Protein AF-A0A2M7X6X6-F1 (afdb_monomer)

Secondary structure (DSSP, 8-state):
-HHHHHHHHHHHHTT-----TTSHHHHHHHHHHHHHHHHHHHSTTTPPPHHHHHH-S-----TT-------

Foldseek 3Di:
DVVVVVVVVVVVVVPPPPPDPPPPVVVVQVVQQVVVLVVQCVDPVRRDDPVCVVPDPDDDRGPPDDPPDDD

Structure (mmCIF, N/CA/C/O backbone):
data_AF-A0A2M7X6X6-F1
#
_entry.id   AF-A0A2M7X6X6-F1
#
loop_
_atom_site.group_PDB
_atom_site.id
_atom_site.type_symbol
_atom_site.label_atom_id
_atom_site.label_alt_id
_atom_site.label_comp_id
_atom_site.label_asym_id
_atom_site.label_entity_id
_atom_site.label_seq_id
_atom_site.pdbx_PDB_ins_code
_atom_site.Cartn_x
_atom_site.Cartn_y
_atom_site.Cartn_z
_atom_site.occupancy
_atom_site.B_iso_or_equiv
_atom_site.auth_seq_id
_atom_site.auth_comp_id
_atom_site.auth_asym_id
_atom_site.auth_atom_id
_atom_site.pdbx_PDB_model_num
ATOM 1 N N . MET A 1 1 ? 36.385 -16.540 -45.648 1.00 60.88 1 MET A N 1
ATOM 2 C CA . MET A 1 1 ? 35.216 -17.324 -45.163 1.00 60.88 1 MET A CA 1
ATOM 3 C C . MET A 1 1 ? 35.222 -17.566 -43.649 1.00 60.88 1 MET A C 1
ATOM 5 O O . MET A 1 1 ? 34.151 -17.685 -43.068 1.00 60.88 1 MET A O 1
ATOM 9 N N . THR A 1 2 ? 36.381 -17.601 -42.984 1.00 74.62 2 THR A N 1
ATOM 10 C CA . THR A 1 2 ? 36.515 -17.742 -41.518 1.00 74.62 2 THR A CA 1
ATOM 11 C C . THR A 1 2 ? 36.036 -16.508 -40.743 1.00 74.62 2 THR A C 1
ATOM 13 O O . THR A 1 2 ? 35.318 -16.655 -39.762 1.00 74.62 2 THR A O 1
ATOM 16 N N . HIS A 1 3 ? 36.326 -15.297 -41.229 1.00 74.75 3 HIS A N 1
ATOM 17 C CA . HIS A 1 3 ? 35.902 -14.040 -40.588 1.00 74.75 3 HIS A CA 1
ATOM 18 C C . HIS A 1 3 ? 34.375 -13.872 -40.509 1.00 74.75 3 HIS A C 1
ATOM 20 O O . HIS A 1 3 ? 33.860 -13.422 -39.493 1.00 74.75 3 HIS A O 1
ATOM 26 N N . ILE A 1 4 ? 33.646 -14.307 -41.544 1.00 82.88 4 ILE A N 1
ATOM 27 C CA . ILE A 1 4 ? 32.173 -14.293 -41.573 1.00 82.88 4 ILE A CA 1
ATOM 28 C C . ILE A 1 4 ? 31.588 -15.233 -40.517 1.00 82.88 4 ILE A C 1
ATOM 30 O O . ILE A 1 4 ? 30.656 -14.862 -39.813 1.00 82.88 4 ILE A O 1
ATOM 34 N N . ARG A 1 5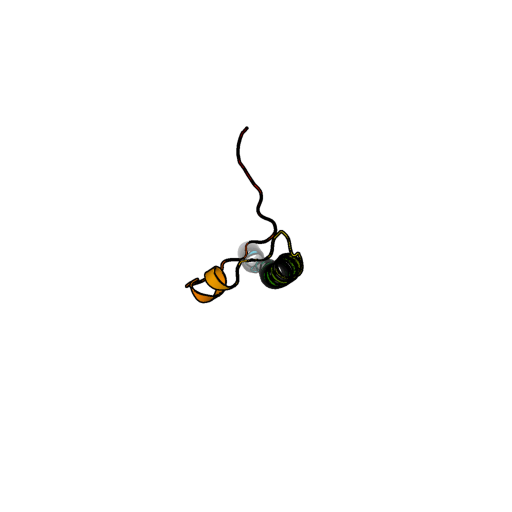 ? 32.175 -16.424 -40.351 1.00 79.06 5 ARG A N 1
ATOM 35 C CA . ARG A 1 5 ? 31.743 -17.391 -39.334 1.00 79.06 5 ARG A CA 1
ATOM 36 C C . ARG A 1 5 ? 31.973 -16.863 -37.920 1.00 79.06 5 ARG A C 1
ATOM 38 O O . ARG A 1 5 ? 31.093 -16.999 -37.081 1.00 79.06 5 ARG A O 1
ATOM 45 N N . VAL A 1 6 ? 33.117 -16.220 -37.682 1.00 82.50 6 VAL A N 1
ATOM 46 C CA . VAL A 1 6 ? 33.443 -15.594 -36.389 1.00 82.50 6 VAL A CA 1
ATOM 47 C C . VAL A 1 6 ? 32.499 -14.428 -36.087 1.00 82.50 6 VAL A C 1
ATOM 49 O O . VAL A 1 6 ? 32.020 -14.312 -34.964 1.00 82.50 6 VAL A O 1
ATOM 52 N N . SER A 1 7 ? 32.171 -13.608 -37.088 1.00 80.12 7 SER A N 1
ATOM 53 C CA . SER A 1 7 ? 31.252 -12.477 -36.921 1.00 80.12 7 SER A CA 1
ATOM 54 C C . SER A 1 7 ? 29.820 -12.934 -36.613 1.00 80.12 7 SER A C 1
ATOM 56 O O . SER A 1 7 ? 29.183 -12.399 -35.710 1.00 80.12 7 SER A O 1
ATOM 58 N N . VAL A 1 8 ? 29.342 -13.987 -37.286 1.00 83.69 8 VAL A N 1
ATOM 59 C CA . VAL A 1 8 ? 28.027 -14.594 -37.015 1.00 83.69 8 VAL A CA 1
ATOM 60 C C . VAL A 1 8 ? 27.977 -15.227 -35.621 1.00 83.69 8 VAL A C 1
ATOM 62 O O . VAL A 1 8 ? 26.989 -15.046 -34.914 1.00 83.69 8 VAL A O 1
ATOM 65 N N . LEU A 1 9 ? 29.043 -15.913 -35.192 1.00 80.75 9 LEU A N 1
ATOM 66 C CA . LEU A 1 9 ? 29.121 -16.510 -33.855 1.00 80.75 9 LEU A CA 1
ATOM 67 C C . LEU A 1 9 ? 29.110 -15.440 -32.748 1.00 80.75 9 LEU A C 1
ATOM 69 O O . LEU A 1 9 ? 28.442 -15.612 -31.732 1.00 80.75 9 LEU A O 1
ATOM 73 N N . LEU A 1 10 ? 29.809 -14.319 -32.965 1.00 79.06 10 LEU A N 1
ATOM 74 C CA . LEU A 1 10 ? 29.849 -13.189 -32.033 1.00 79.06 10 LEU A CA 1
ATOM 75 C C . LEU A 1 10 ? 28.489 -12.483 -31.937 1.00 79.06 10 LEU A C 1
ATOM 77 O O . LEU A 1 10 ? 28.052 -12.123 -30.847 1.00 79.06 10 LEU A O 1
ATOM 81 N N . CYS A 1 11 ? 27.802 -12.327 -33.071 1.00 77.00 11 CYS A N 1
ATOM 82 C CA . CYS A 1 11 ? 26.470 -11.733 -33.121 1.00 77.00 11 CYS A CA 1
ATOM 83 C C . CYS A 1 11 ? 25.443 -12.616 -32.391 1.00 77.00 11 CYS A C 1
ATOM 85 O O . CYS A 1 11 ? 24.666 -12.110 -31.588 1.00 77.00 11 CYS A O 1
ATOM 87 N N . LEU A 1 12 ? 25.507 -13.941 -32.578 1.00 74.12 12 LEU A N 1
ATOM 88 C CA . LEU A 1 12 ? 24.624 -14.904 -31.910 1.00 74.12 12 LEU A CA 1
ATOM 89 C C . LEU A 1 12 ? 24.821 -14.938 -30.382 1.00 74.12 12 LEU A C 1
ATOM 91 O O . LEU A 1 12 ? 23.856 -15.126 -29.647 1.00 74.12 12 LEU A O 1
ATOM 95 N N . LEU A 1 13 ? 26.047 -14.711 -29.896 1.00 72.94 13 LEU A N 1
ATOM 96 C CA . LEU A 1 13 ? 26.345 -14.636 -28.461 1.00 72.94 13 LEU A CA 1
ATOM 97 C C . LEU A 1 13 ? 25.813 -13.341 -27.812 1.00 72.94 13 LEU A C 1
ATOM 99 O O . LEU A 1 13 ? 25.494 -13.332 -26.627 1.00 72.94 13 LEU A O 1
ATOM 103 N N . GLY A 1 14 ? 25.671 -12.261 -28.589 1.00 70.38 14 GLY A N 1
ATOM 104 C CA . GLY A 1 14 ? 25.103 -10.985 -28.137 1.00 70.38 14 GLY A CA 1
ATOM 105 C C . GLY A 1 14 ? 23.577 -10.975 -27.980 1.00 70.38 14 GLY A C 1
ATOM 106 O O . GLY A 1 14 ? 23.040 -10.046 -27.387 1.00 70.38 14 GLY A O 1
ATOM 107 N N . LEU A 1 15 ? 22.875 -12.004 -28.473 1.00 68.38 15 LEU A N 1
ATOM 108 C CA . LEU A 1 15 ? 21.416 -12.156 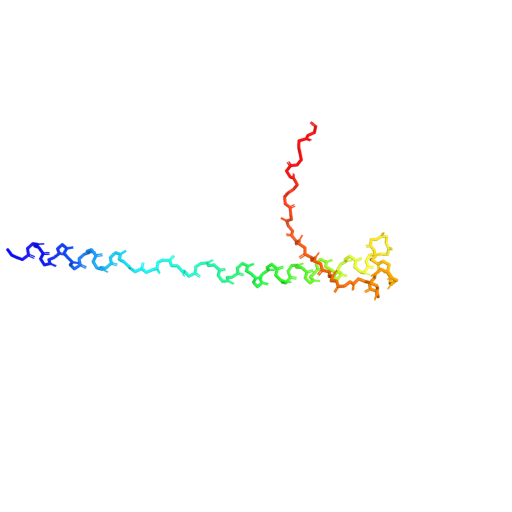-28.350 1.00 68.38 15 LEU A CA 1
ATOM 109 C C . LEU A 1 15 ? 20.965 -12.823 -27.035 1.00 68.38 15 LEU A C 1
ATOM 111 O O . LEU A 1 15 ? 19.784 -13.138 -26.884 1.00 68.38 15 LEU A O 1
ATOM 115 N N . LEU A 1 16 ? 21.870 -13.040 -26.072 1.00 67.38 16 LEU A N 1
ATOM 116 C CA . LEU A 1 16 ? 21.493 -13.528 -24.743 1.00 67.38 16 LEU A CA 1
ATOM 117 C C . LEU A 1 16 ? 20.513 -12.534 -24.085 1.00 67.38 16 LEU A C 1
ATOM 119 O O . LEU A 1 16 ? 20.847 -11.357 -23.934 1.00 67.38 16 LEU A O 1
ATOM 123 N N . PRO A 1 17 ? 19.308 -12.969 -23.676 1.00 66.56 17 PRO A N 1
ATOM 124 C CA . PRO A 1 17 ? 18.330 -12.071 -23.085 1.00 66.56 17 PRO A CA 1
ATOM 125 C C . PRO A 1 17 ? 18.816 -11.632 -21.698 1.00 66.56 17 PRO A C 1
ATOM 127 O O . PRO A 1 17 ? 18.777 -12.402 -20.741 1.00 66.56 17 PRO A O 1
ATOM 130 N N . ILE A 1 18 ? 19.235 -10.370 -21.559 1.00 66.19 18 ILE A N 1
ATOM 131 C CA . ILE A 1 18 ? 19.599 -9.735 -20.273 1.00 66.19 18 ILE A CA 1
ATOM 132 C C . ILE A 1 18 ? 18.322 -9.347 -19.493 1.00 66.19 18 ILE A C 1
ATOM 134 O O . ILE A 1 18 ? 18.183 -8.251 -18.958 1.00 66.19 18 ILE A O 1
ATOM 138 N N . GLY A 1 19 ? 17.323 -10.228 -19.480 1.00 62.50 19 GLY A N 1
ATOM 139 C CA . GLY A 1 19 ? 15.957 -9.922 -19.059 1.00 62.50 19 GLY A CA 1
ATOM 140 C C . GLY A 1 19 ? 15.515 -10.712 -17.834 1.00 62.50 19 GLY A C 1
ATOM 141 O O . GLY A 1 19 ? 14.531 -11.435 -17.919 1.00 62.50 19 GLY A O 1
ATOM 142 N N . VAL A 1 20 ? 16.233 -10.621 -16.708 1.00 59.03 20 VAL A N 1
ATOM 143 C CA . VAL A 1 20 ? 15.849 -11.323 -15.456 1.00 59.03 20 VAL A CA 1
ATOM 144 C C . VAL A 1 20 ? 15.667 -10.373 -14.256 1.00 59.03 20 VAL A C 1
ATOM 146 O O . VAL A 1 20 ? 15.273 -10.797 -13.175 1.00 59.03 20 VAL A O 1
ATOM 149 N N . PHE A 1 21 ? 15.844 -9.059 -14.424 1.00 60.00 21 PHE A N 1
ATOM 150 C CA . PHE A 1 21 ? 15.798 -8.103 -13.302 1.00 60.00 21 PHE A CA 1
ATOM 151 C C . PHE A 1 21 ? 14.400 -7.614 -12.878 1.00 60.00 21 PHE A C 1
ATOM 153 O O . PHE A 1 21 ? 14.293 -6.797 -11.971 1.00 60.00 21 PHE A O 1
ATOM 160 N N . ALA A 1 22 ? 13.317 -8.110 -13.480 1.00 59.28 22 ALA A N 1
ATOM 161 C CA . ALA A 1 22 ? 11.969 -7.598 -13.202 1.00 59.28 22 ALA A CA 1
ATOM 162 C C . ALA A 1 22 ? 11.215 -8.313 -12.059 1.00 59.28 22 ALA A C 1
ATOM 164 O O . ALA A 1 22 ? 10.182 -7.818 -11.626 1.00 59.28 22 ALA A O 1
ATOM 165 N N . LYS A 1 23 ? 11.689 -9.468 -11.563 1.00 59.19 23 LYS A N 1
ATOM 166 C CA . LYS A 1 23 ? 10.892 -10.328 -10.658 1.00 59.19 23 LYS A CA 1
ATOM 167 C C . LYS A 1 23 ? 10.954 -9.937 -9.173 1.00 59.19 23 LYS A C 1
ATOM 169 O O . LYS A 1 23 ? 10.012 -10.199 -8.433 1.00 59.19 23 LYS A O 1
ATOM 174 N N . THR A 1 24 ? 12.054 -9.349 -8.706 1.00 61.75 24 THR A N 1
ATOM 175 C CA . THR A 1 24 ? 12.262 -9.066 -7.271 1.00 61.75 24 THR A CA 1
ATOM 176 C C . THR A 1 24 ? 11.401 -7.912 -6.757 1.00 61.75 24 THR A C 1
ATOM 178 O O . THR A 1 24 ? 10.930 -7.958 -5.625 1.00 61.75 24 THR A O 1
ATOM 181 N N . THR A 1 25 ? 11.130 -6.919 -7.603 1.00 77.56 25 THR A N 1
ATOM 182 C CA . THR A 1 25 ? 10.421 -5.687 -7.227 1.00 77.56 25 THR A CA 1
ATOM 183 C C . THR 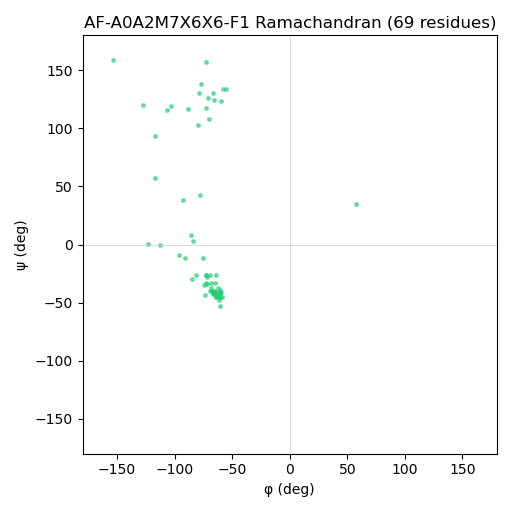A 1 25 ? 8.928 -5.894 -6.973 1.00 77.56 25 THR A C 1
ATOM 185 O O . THR A 1 25 ? 8.326 -5.156 -6.198 1.00 77.56 25 THR A O 1
ATOM 188 N N . GLU A 1 26 ? 8.308 -6.890 -7.607 1.00 84.38 26 GLU A N 1
ATOM 189 C CA . GLU A 1 26 ? 6.872 -7.145 -7.463 1.00 84.38 26 GLU A CA 1
ATOM 190 C C . GLU A 1 26 ? 6.534 -7.768 -6.105 1.00 84.38 26 GLU A C 1
ATOM 192 O O . GLU A 1 26 ? 5.597 -7.332 -5.436 1.00 84.38 26 GLU A O 1
ATOM 197 N N . ILE A 1 27 ? 7.338 -8.741 -5.664 1.00 89.62 27 ILE A N 1
ATOM 198 C CA . ILE A 1 27 ? 7.172 -9.377 -4.350 1.00 89.62 27 ILE A CA 1
ATOM 199 C C . ILE A 1 27 ? 7.394 -8.352 -3.237 1.00 89.62 27 ILE A C 1
ATOM 201 O O . ILE A 1 27 ? 6.600 -8.281 -2.301 1.00 89.62 27 ILE A O 1
ATOM 205 N N . GLU A 1 28 ? 8.439 -7.535 -3.355 1.00 91.25 28 GLU A N 1
ATOM 206 C CA . GLU A 1 28 ? 8.733 -6.462 -2.404 1.00 91.25 28 GLU A CA 1
ATOM 207 C C . GLU A 1 28 ? 7.585 -5.446 -2.334 1.00 91.25 28 GLU A C 1
ATOM 209 O O . GLU A 1 28 ? 7.101 -5.126 -1.251 1.00 91.25 28 GLU A O 1
ATOM 214 N N . ARG A 1 29 ? 7.043 -5.028 -3.486 1.00 91.38 29 ARG A N 1
ATOM 215 C CA . ARG A 1 29 ? 5.885 -4.126 -3.542 1.00 91.38 29 ARG A CA 1
ATOM 216 C C . ARG A 1 29 ? 4.644 -4.722 -2.872 1.00 91.38 29 ARG A C 1
ATOM 218 O O . ARG A 1 29 ? 3.909 -3.997 -2.205 1.00 91.38 29 ARG A O 1
ATOM 225 N N . ALA A 1 30 ? 4.395 -6.020 -3.039 1.00 93.19 30 ALA A N 1
ATOM 226 C CA . ALA A 1 30 ? 3.282 -6.695 -2.376 1.00 93.19 30 ALA A CA 1
ATOM 227 C C . ALA A 1 30 ? 3.474 -6.747 -0.850 1.00 93.19 30 ALA A C 1
ATOM 229 O O . ALA A 1 30 ? 2.533 -6.488 -0.100 1.00 93.19 30 ALA A O 1
ATOM 230 N N . GLN A 1 31 ? 4.694 -7.030 -0.386 1.00 95.00 31 GLN A N 1
ATOM 231 C CA . GLN A 1 31 ? 5.033 -7.015 1.040 1.00 95.00 31 GLN A CA 1
ATOM 232 C C . GLN A 1 31 ? 4.864 -5.616 1.641 1.00 95.00 31 GLN A C 1
ATOM 234 O O . GLN A 1 31 ? 4.243 -5.469 2.695 1.00 95.00 31 GLN A O 1
ATOM 239 N N . ASP A 1 32 ? 5.333 -4.585 0.939 1.00 95.25 32 ASP A N 1
ATOM 240 C CA . ASP A 1 32 ? 5.149 -3.190 1.334 1.00 95.25 32 ASP A CA 1
ATOM 241 C C . ASP A 1 32 ? 3.673 -2.803 1.420 1.00 95.25 32 ASP A C 1
ATOM 243 O O . ASP A 1 32 ? 3.262 -2.149 2.377 1.00 95.25 32 ASP A O 1
ATOM 247 N N . ALA A 1 33 ? 2.852 -3.233 0.459 1.00 96.00 33 ALA A N 1
ATOM 248 C CA . ALA A 1 33 ? 1.417 -2.974 0.477 1.00 96.00 33 ALA A CA 1
ATOM 249 C C . ALA A 1 33 ? 0.739 -3.594 1.711 1.00 96.00 33 ALA A C 1
ATOM 251 O O . ALA A 1 33 ? -0.045 -2.926 2.387 1.00 96.00 33 ALA A O 1
ATOM 252 N N . VAL A 1 34 ? 1.066 -4.848 2.045 1.00 95.75 34 VAL A N 1
ATOM 253 C CA . VAL A 1 34 ? 0.537 -5.526 3.243 1.00 95.75 34 VAL A CA 1
ATOM 254 C C . VAL A 1 34 ? 0.975 -4.811 4.518 1.00 95.75 34 VAL A C 1
ATOM 256 O O . VAL A 1 34 ? 0.160 -4.601 5.423 1.00 95.75 34 VAL A O 1
ATOM 259 N N . ARG A 1 35 ? 2.246 -4.409 4.586 1.00 96.12 35 ARG A N 1
ATOM 260 C CA . ARG A 1 35 ? 2.805 -3.678 5.723 1.00 96.12 35 ARG A CA 1
ATOM 261 C C . ARG A 1 35 ? 2.076 -2.351 5.936 1.00 96.12 35 ARG A C 1
ATOM 263 O O . ARG A 1 35 ? 1.542 -2.134 7.020 1.00 96.12 35 ARG A O 1
ATOM 270 N N . VAL A 1 36 ? 1.966 -1.526 4.895 1.00 95.38 36 VAL A N 1
ATOM 271 C CA . VAL A 1 36 ? 1.257 -0.237 4.953 1.00 95.38 36 VAL A CA 1
ATOM 272 C C . VAL A 1 36 ? -0.204 -0.429 5.356 1.00 95.38 36 VAL A C 1
ATOM 274 O O . VAL A 1 36 ? -0.695 0.283 6.227 1.00 95.38 36 VAL A O 1
ATOM 277 N N . LEU A 1 37 ? -0.908 -1.409 4.779 1.00 95.44 37 LEU A N 1
ATOM 278 C CA . LEU A 1 37 ? -2.301 -1.676 5.144 1.00 95.44 37 LEU A CA 1
ATOM 279 C C . LEU A 1 37 ? -2.438 -2.057 6.627 1.00 95.44 37 LEU A C 1
ATOM 281 O O . LEU A 1 37 ? -3.348 -1.584 7.306 1.00 95.44 37 LEU A O 1
ATOM 285 N N . THR A 1 38 ? -1.5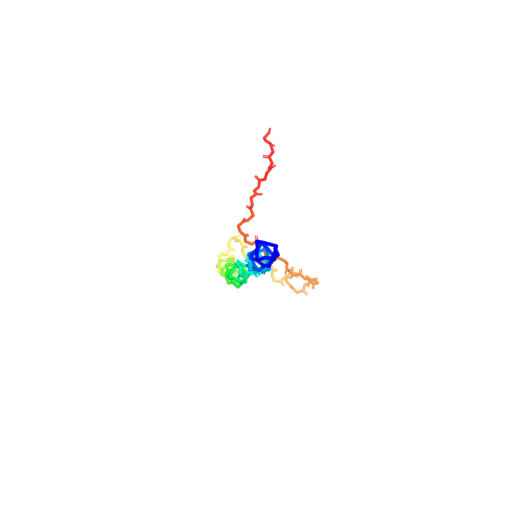26 -2.882 7.138 1.00 95.38 38 THR A N 1
ATOM 286 C CA . THR A 1 38 ? -1.511 -3.295 8.549 1.00 95.38 38 THR A CA 1
ATOM 287 C C . THR A 1 38 ? -1.265 -2.103 9.473 1.00 95.38 38 THR A C 1
ATOM 289 O O . THR A 1 38 ? -1.986 -1.925 10.454 1.00 95.38 38 THR A O 1
ATOM 292 N N . GLU A 1 39 ? -0.289 -1.258 9.135 1.00 94.94 39 GLU A N 1
ATOM 293 C CA . GLU A 1 39 ? 0.047 -0.043 9.884 1.00 94.94 39 GLU A CA 1
ATOM 294 C C . GLU A 1 39 ? -1.139 0.938 9.925 1.00 94.94 39 GLU A C 1
ATOM 296 O O . GLU A 1 39 ? -1.534 1.388 11.002 1.00 94.94 39 GLU A O 1
ATOM 301 N N . VAL A 1 40 ? -1.776 1.199 8.777 1.00 94.00 40 VAL A N 1
ATOM 302 C CA . VAL A 1 40 ? -2.950 2.086 8.672 1.00 94.00 40 VAL A CA 1
ATOM 303 C C . VAL A 1 40 ? -4.132 1.562 9.489 1.00 94.00 40 VAL A C 1
ATOM 305 O O . VAL A 1 40 ? -4.815 2.333 10.157 1.00 94.00 40 VAL A O 1
ATOM 308 N N . MET A 1 41 ? -4.384 0.252 9.481 1.00 94.31 41 MET A N 1
ATOM 309 C CA . MET A 1 41 ? -5.481 -0.339 10.255 1.00 94.31 41 MET A CA 1
ATOM 310 C C . MET A 1 41 ? -5.204 -0.364 11.767 1.00 94.31 41 MET A C 1
ATOM 312 O O . MET A 1 41 ? -6.149 -0.346 12.568 1.00 94.31 41 MET A O 1
ATOM 316 N N . ALA A 1 42 ? -3.934 -0.393 12.177 1.00 94.62 42 ALA A N 1
ATOM 317 C CA . ALA A 1 42 ? -3.536 -0.288 13.578 1.00 94.62 42 ALA A CA 1
ATOM 318 C C . ALA A 1 42 ? -3.678 1.147 14.116 1.00 94.62 42 ALA A C 1
ATOM 320 O O . ALA A 1 42 ? -4.062 1.319 15.275 1.00 94.62 42 ALA A O 1
ATOM 321 N N . ALA A 1 43 ? -3.433 2.160 13.279 1.00 93.25 43 ALA A N 1
ATOM 322 C CA . ALA A 1 43 ? -3.552 3.571 13.633 1.00 93.25 43 ALA A CA 1
ATOM 323 C C . ALA A 1 43 ? -5.033 4.005 13.769 1.00 93.25 43 ALA A C 1
ATOM 325 O O . ALA A 1 43 ? -5.792 3.928 12.802 1.00 93.25 43 ALA A O 1
ATOM 326 N N . PRO A 1 44 ? -5.499 4.451 14.952 1.00 84.00 44 PRO A N 1
ATOM 327 C CA . PRO A 1 44 ? -6.921 4.730 15.185 1.00 84.00 44 PRO A CA 1
ATOM 328 C C . PRO A 1 44 ? -7.455 5.952 14.422 1.00 84.00 44 PRO A C 1
ATOM 330 O O . PRO A 1 44 ? -8.646 6.015 14.134 1.00 84.00 44 PRO A O 1
ATOM 333 N N . ASP A 1 45 ? -6.589 6.903 14.093 1.00 90.44 45 ASP A N 1
ATOM 334 C CA . ASP A 1 45 ? -6.885 8.138 13.364 1.00 90.44 45 ASP A CA 1
ATOM 335 C C . ASP A 1 45 ? -6.948 7.948 11.837 1.00 90.44 45 ASP A C 1
ATOM 337 O O . ASP A 1 45 ? -7.665 8.681 11.159 1.00 90.44 45 ASP A O 1
ATOM 341 N N . HIS A 1 46 ? -6.254 6.937 11.305 1.00 87.69 46 HIS A N 1
ATOM 342 C CA . HIS A 1 46 ? -6.189 6.640 9.868 1.00 87.69 46 HIS A CA 1
ATOM 343 C C . HIS A 1 46 ? -6.877 5.324 9.474 1.00 87.69 46 HIS A C 1
ATOM 345 O O . HIS A 1 46 ? -6.907 4.974 8.291 1.00 87.69 46 HIS A O 1
ATOM 351 N N . ARG A 1 47 ? -7.450 4.588 10.435 1.00 92.75 47 ARG A N 1
ATOM 352 C CA . ARG A 1 47 ? -8.130 3.315 10.173 1.00 92.75 47 ARG A CA 1
ATOM 353 C C . ARG A 1 47 ? -9.266 3.496 9.172 1.00 92.75 47 ARG A C 1
ATOM 355 O O . ARG A 1 47 ? -10.141 4.344 9.341 1.00 92.75 47 ARG A O 1
ATOM 36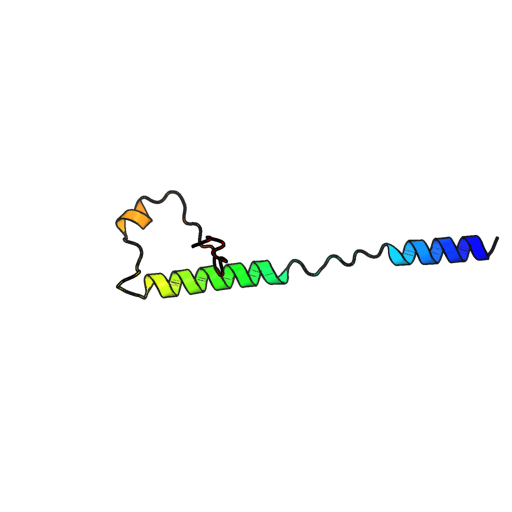2 N N . ILE A 1 48 ? -9.321 2.597 8.191 1.00 92.88 48 ILE A N 1
ATOM 363 C CA . ILE A 1 48 ? -10.430 2.542 7.240 1.00 92.88 48 ILE A CA 1
ATOM 364 C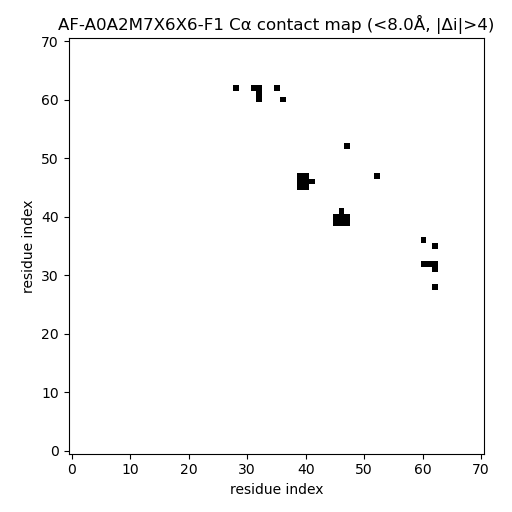 C . ILE A 1 48 ? -11.718 2.148 7.991 1.00 92.88 48 ILE A C 1
ATOM 366 O O . ILE A 1 48 ? -11.756 1.091 8.635 1.00 92.88 48 ILE A O 1
ATOM 370 N N . PRO A 1 49 ? -12.792 2.954 7.915 1.00 93.56 49 PRO A N 1
ATOM 371 C CA . PRO A 1 49 ? -14.069 2.634 8.540 1.00 93.56 49 PRO A CA 1
ATOM 372 C C . PRO A 1 49 ? -14.617 1.269 8.102 1.00 93.56 49 PRO A C 1
ATOM 374 O O . PRO A 1 49 ? -14.670 0.944 6.915 1.00 93.56 49 PRO A O 1
ATOM 377 N N . GLY A 1 50 ? -15.085 0.464 9.060 1.00 92.75 50 GLY A N 1
ATOM 378 C CA . GLY A 1 50 ? -15.520 -0.911 8.784 1.00 92.75 50 GLY A CA 1
ATOM 379 C C . GLY A 1 50 ? -16.735 -1.020 7.854 1.00 92.75 50 GLY A C 1
ATOM 380 O O . GLY A 1 50 ? -16.887 -2.018 7.161 1.00 92.75 50 GLY A O 1
ATOM 381 N N . ASN A 1 51 ? -17.600 -0.005 7.805 1.00 95.00 51 ASN A N 1
ATOM 382 C CA . ASN A 1 51 ? -18.692 0.060 6.830 1.00 95.00 51 ASN A CA 1
ATOM 383 C C . ASN A 1 51 ? -18.180 0.263 5.395 1.00 95.00 51 ASN A C 1
ATOM 385 O O . ASN A 1 51 ? -18.725 -0.350 4.485 1.00 95.00 51 ASN A O 1
ATOM 389 N N . LEU A 1 52 ? -17.129 1.066 5.198 1.00 94.31 52 LEU A N 1
ATOM 390 C CA . LEU A 1 52 ? -16.501 1.232 3.889 1.00 94.31 52 LEU A CA 1
ATOM 391 C C . LEU A 1 52 ? -15.830 -0.066 3.444 1.00 94.31 52 LEU A C 1
ATOM 393 O O . LEU A 1 52 ? -16.041 -0.475 2.314 1.00 94.31 52 LEU A O 1
ATOM 397 N N . LEU A 1 53 ? -15.121 -0.765 4.340 1.00 93.31 53 LEU A N 1
ATOM 398 C CA . LEU A 1 53 ? -14.534 -2.076 4.024 1.00 93.31 53 LEU A CA 1
ATOM 399 C C . LEU A 1 53 ? -15.586 -3.116 3.624 1.00 93.31 53 LEU A C 1
ATOM 401 O O . LEU A 1 53 ? -15.356 -3.883 2.698 1.00 93.31 53 LEU A O 1
ATOM 405 N N . ARG A 1 54 ? -16.741 -3.144 4.302 1.00 95.25 54 ARG A N 1
ATOM 406 C CA . ARG A 1 54 ? -17.829 -4.082 3.976 1.00 95.25 54 ARG A CA 1
ATOM 407 C C . ARG A 1 54 ? -18.492 -3.798 2.632 1.00 95.25 54 ARG A C 1
ATOM 409 O O . ARG A 1 54 ? -18.962 -4.729 1.993 1.00 95.25 54 ARG A O 1
ATOM 416 N N . ASN A 1 55 ? -18.567 -2.527 2.249 1.00 96.56 55 ASN A N 1
ATOM 417 C CA . ASN A 1 55 ? -19.255 -2.097 1.035 1.00 96.56 55 ASN A CA 1
ATOM 418 C C . ASN A 1 55 ? -18.300 -1.921 -0.156 1.00 96.56 55 ASN A C 1
ATOM 420 O O . ASN A 1 55 ? -18.764 -1.688 -1.269 1.00 96.56 55 ASN A O 1
ATOM 424 N N . ALA A 1 56 ? -16.985 -1.979 0.067 1.00 96.31 56 ALA A N 1
ATOM 425 C CA . ALA A 1 56 ? -15.989 -1.846 -0.983 1.00 96.31 56 ALA A CA 1
ATOM 426 C C . ALA A 1 56 ? -15.996 -3.086 -1.881 1.00 96.31 56 ALA A C 1
ATOM 428 O O . ALA A 1 56 ? -15.825 -4.207 -1.409 1.00 96.31 56 ALA A O 1
ATOM 429 N N . GLU A 1 57 ? -16.140 -2.873 -3.187 1.00 96.69 57 GLU A N 1
ATOM 430 C CA . GLU A 1 57 ? -16.021 -3.943 -4.182 1.00 96.69 57 GLU A CA 1
ATOM 431 C C . GLU A 1 57 ? -14.566 -4.408 -4.341 1.00 96.69 57 GLU A C 1
ATOM 433 O O . GLU A 1 57 ? -14.294 -5.591 -4.531 1.00 96.69 57 GLU A O 1
ATOM 438 N N . ALA A 1 58 ? -13.616 -3.480 -4.202 1.00 95.00 58 ALA A N 1
ATOM 439 C CA . ALA A 1 58 ? -12.189 -3.763 -4.210 1.00 95.00 58 ALA A CA 1
ATOM 440 C C . ALA A 1 58 ? -11.406 -2.710 -3.414 1.00 95.00 58 ALA A C 1
ATOM 442 O O . ALA A 1 58 ? -11.860 -1.579 -3.225 1.00 95.00 58 ALA A O 1
ATOM 443 N N . ILE A 1 59 ? -10.197 -3.079 -2.984 1.00 92.56 59 ILE A N 1
ATOM 444 C CA . ILE A 1 59 ? -9.248 -2.193 -2.301 1.00 92.56 59 ILE A CA 1
ATOM 445 C C . ILE A 1 59 ? -7.913 -2.273 -3.039 1.00 92.56 59 ILE A C 1
ATOM 447 O O . ILE A 1 59 ? -7.309 -3.341 -3.122 1.00 92.56 59 ILE A O 1
ATOM 451 N N . A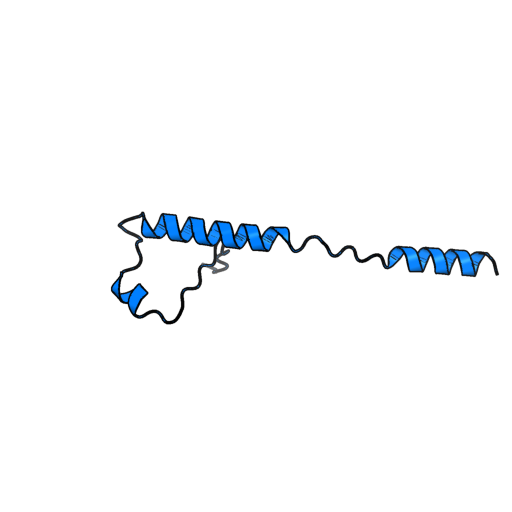LA A 1 60 ? -7.444 -1.138 -3.557 1.00 94.50 60 ALA A N 1
ATOM 452 C CA . ALA A 1 60 ? -6.128 -1.020 -4.173 1.00 94.50 60 ALA A CA 1
ATOM 453 C C . ALA A 1 60 ? -5.163 -0.330 -3.204 1.00 94.50 60 ALA A C 1
ATOM 455 O O . ALA A 1 60 ? -5.375 0.820 -2.822 1.00 94.50 60 ALA A O 1
ATOM 456 N N . VAL A 1 61 ? -4.090 -1.024 -2.826 1.00 94.75 61 VAL A N 1
ATOM 457 C CA . VAL A 1 61 ? -3.019 -0.470 -1.990 1.00 94.75 61 VAL A CA 1
ATOM 458 C C . VAL A 1 61 ? -1.799 -0.231 -2.871 1.00 94.75 61 VAL A C 1
ATOM 460 O O . VAL A 1 61 ? -1.232 -1.174 -3.418 1.00 94.75 61 VAL A O 1
ATOM 463 N N . ILE A 1 62 ? -1.408 1.035 -3.024 1.00 93.62 62 ILE A N 1
ATOM 464 C CA . ILE A 1 62 ? -0.302 1.448 -3.895 1.00 93.62 62 ILE A CA 1
ATOM 465 C C . ILE A 1 62 ? 0.782 2.085 -3.015 1.00 93.62 62 ILE A C 1
ATOM 467 O O . ILE A 1 62 ? 0.692 3.273 -2.698 1.00 93.62 62 ILE A O 1
ATOM 471 N N . PRO A 1 63 ? 1.779 1.310 -2.557 1.00 92.38 63 PRO A N 1
ATOM 472 C CA . PRO A 1 63 ? 2.852 1.849 -1.734 1.00 92.38 63 PRO A CA 1
ATOM 473 C C . PRO A 1 63 ? 3.811 2.707 -2.572 1.00 92.38 63 PRO A C 1
ATOM 475 O O . PRO A 1 63 ? 3.928 2.530 -3.786 1.00 92.38 63 PRO A O 1
ATOM 478 N N . ASN A 1 64 ? 4.531 3.612 -1.902 1.00 90.19 64 ASN A N 1
ATOM 479 C CA . ASN A 1 64 ? 5.621 4.408 -2.482 1.00 90.19 64 ASN A CA 1
ATOM 480 C C . ASN A 1 64 ? 5.211 5.258 -3.707 1.00 90.19 64 ASN A C 1
ATOM 482 O O . ASN A 1 64 ? 5.998 5.449 -4.635 1.00 90.19 64 ASN A O 1
ATOM 486 N N . VAL A 1 65 ? 3.976 5.781 -3.721 1.00 90.62 65 VAL A N 1
ATOM 487 C CA . VAL A 1 65 ? 3.520 6.694 -4.781 1.00 90.62 65 VAL A CA 1
ATOM 488 C C . VAL A 1 65 ? 4.284 8.015 -4.739 1.00 90.62 65 VAL A C 1
ATOM 490 O O . VAL A 1 65 ? 4.374 8.674 -3.703 1.00 90.62 65 VAL A O 1
ATOM 493 N N . VAL A 1 66 ? 4.795 8.440 -5.892 1.00 88.31 66 VAL A N 1
ATOM 494 C CA . VAL A 1 66 ? 5.385 9.771 -6.058 1.00 88.31 66 VAL A CA 1
ATOM 495 C C . VAL A 1 66 ? 4.273 10.742 -6.444 1.00 88.31 66 VAL A C 1
ATOM 497 O O . VAL A 1 66 ? 3.651 10.604 -7.497 1.00 88.31 66 VAL A O 1
ATOM 500 N N . LYS A 1 67 ? 4.005 11.734 -5.591 1.00 86.19 67 LYS A N 1
ATOM 501 C CA . LYS A 1 67 ? 3.027 12.789 -5.881 1.00 86.19 67 LYS A CA 1
ATOM 502 C C . LYS A 1 67 ? 3.668 13.834 -6.801 1.00 86.19 67 LYS A C 1
ATOM 504 O O . LYS A 1 67 ? 4.442 14.662 -6.339 1.00 86.19 67 LYS A O 1
ATOM 509 N N . ALA A 1 68 ? 3.339 13.798 -8.089 1.00 86.31 68 ALA A N 1
ATOM 510 C CA . ALA A 1 68 ? 3.838 14.740 -9.098 1.00 86.31 68 ALA A CA 1
ATOM 511 C C . ALA A 1 68 ? 2.903 15.952 -9.307 1.00 86.31 68 ALA A C 1
ATOM 513 O O . ALA A 1 68 ? 2.681 16.388 -10.434 1.00 86.31 68 ALA A O 1
ATOM 514 N N . SER A 1 69 ? 2.296 16.471 -8.236 1.00 79.62 69 SER A N 1
ATOM 515 C CA . SER A 1 69 ? 1.489 17.695 -8.313 1.00 79.62 69 SER A CA 1
ATOM 516 C C . SER A 1 69 ? 2.399 18.924 -8.331 1.00 79.62 69 SER A C 1
ATOM 518 O 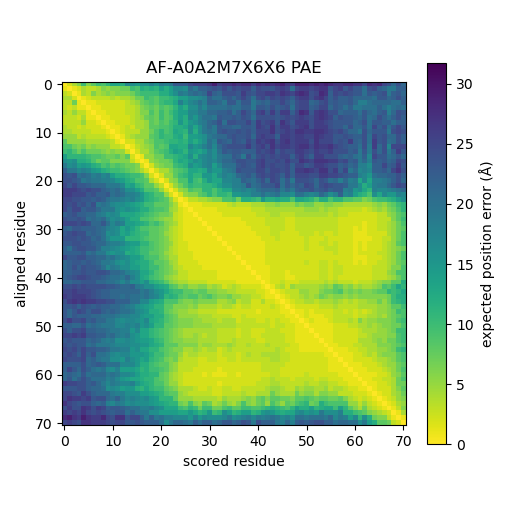O . SER A 1 69 ? 3.263 19.046 -7.462 1.00 79.62 69 SER A O 1
ATOM 520 N N . PHE A 1 70 ? 2.184 19.841 -9.275 1.00 68.19 70 PHE A N 1
ATOM 521 C CA . PHE A 1 70 ? 2.753 21.189 -9.218 1.00 68.19 70 PHE A CA 1
ATOM 522 C C . PHE A 1 70 ? 1.946 22.033 -8.218 1.00 68.19 70 PHE A C 1
ATOM 524 O O . PHE A 1 70 ? 0.724 21.889 -8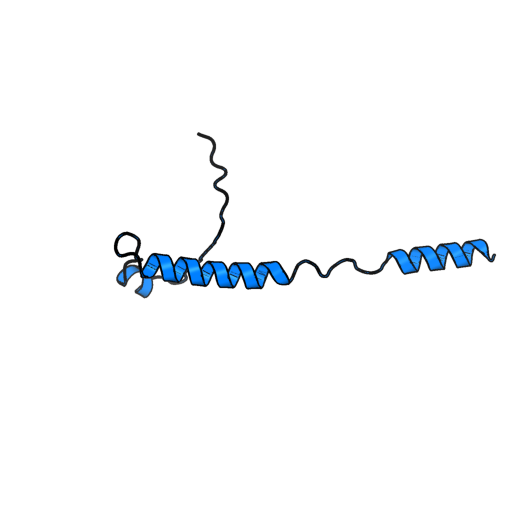.159 1.00 68.19 70 PHE A O 1
ATOM 531 N N . VAL A 1 71 ? 2.647 22.829 -7.400 1.00 65.75 71 VAL A N 1
ATOM 532 C CA . VAL A 1 71 ? 2.052 23.795 -6.453 1.00 65.75 71 VAL A CA 1
ATOM 533 C C . VAL A 1 71 ? 1.416 24.946 -7.218 1.00 65.75 71 VAL A C 1
ATOM 535 O O . VAL A 1 71 ? 2.066 25.417 -8.179 1.00 65.75 71 VAL A O 1
#

Mean predicted aligned error: 11.43 Å

Radius of gyration: 24.31 Å; Cα contacts (8 Å, |Δi|>4): 15; chains: 1; bounding box: 56×42×60 Å

pLDDT: mean 84.3, std 11.99, range [59.03, 96.69]

Sequence (71 aa):
MTHIRVSVLLCLLGLLPIGVFAKTTEIERAQDAVRVLTEVMAAPDHRIPGNLLRNAEAIAVIPNVVKASFV

Solvent-accessible surface area (backbone atoms only — not comparable to full-atom values): 4672 Å² total; per-residue (Å²): 116,67,66,61,53,53,51,52,53,54,54,62,64,68,66,64,80,91,77,73,84,74,63,68,61,55,58,51,48,52,53,47,24,53,49,52,54,52,53,36,58,68,36,86,90,63,36,76,55,69,70,56,64,74,70,47,93,75,85,87,71,75,64,90,72,81,82,87,74,82,132